Protei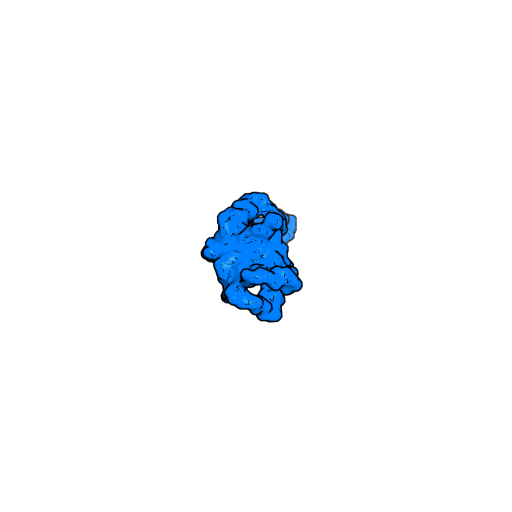n AF-A0A932YL43-F1 (afdb_monomer_lite)

Secondary structure (DSSP, 8-state):
-HHHHHHHHHHHHHHHHHHHHHHHHHHHHHHHHHHHHHHS-----TT------TTSB-HHHHHHHHTT-S-EEEEEEESSPPPHHHHHHHHHTTEEE-GGG-BTTEEEEEE-TTTHHHHHTSTTEEEEEE--

Radius of gyration: 28.6 Å; chains: 1; bounding box: 32×23×99 Å

Foldseek 3Di:
DVVVVVVVVVVVVVVVVVVVVVVVVVVVVVVVVVVCVVVVPPPPPVVPPVVQVCVQEDPQLVVVLVVQDQKFKKKWFFPDQDDPVRQVQLVVLAKAWDSVQDDPRITIIMHGSVSVSSSSPDPGTRHMDGDD

Structure (mmCIF, N/CA/C/O backbone):
data_AF-A0A932YL43-F1
#
_entry.id   AF-A0A932YL43-F1
#
loop_
_atom_site.group_PDB
_atom_site.id
_atom_site.type_symbol
_atom_site.label_atom_id
_atom_site.label_alt_id
_atom_site.label_comp_id
_atom_site.label_asym_id
_atom_site.label_entity_id
_atom_site.label_seq_id
_atom_site.pdbx_PDB_ins_code
_atom_site.Cartn_x
_atom_site.Cartn_y
_atom_site.Cartn_z
_atom_site.occupancy
_atom_site.B_iso_or_equiv
_atom_site.auth_seq_id
_atom_site.auth_comp_id
_atom_site.auth_asym_id
_atom_site.auth_atom_id
_atom_site.pdbx_PDB_model_num
ATOM 1 N N . MET A 1 1 ? -9.080 -1.529 80.407 1.00 56.34 1 MET A N 1
ATOM 2 C CA . MET A 1 1 ? -8.332 -1.017 79.232 1.00 56.34 1 MET A CA 1
ATOM 3 C C . MET A 1 1 ? -8.424 -1.926 78.001 1.00 56.34 1 MET A C 1
ATOM 5 O O . MET A 1 1 ? -8.150 -1.450 76.910 1.00 56.34 1 MET A O 1
ATOM 9 N N . GLU A 1 2 ? -8.868 -3.182 78.121 1.00 55.50 2 GLU A N 1
ATOM 10 C CA . GLU A 1 2 ? -8.913 -4.137 76.995 1.00 55.50 2 GLU A CA 1
ATOM 11 C C . GLU A 1 2 ? -10.062 -3.890 75.996 1.00 55.50 2 GLU A C 1
ATOM 13 O O . GLU A 1 2 ? -9.877 -4.029 74.789 1.00 55.50 2 GLU A O 1
ATOM 18 N N . VAL A 1 3 ? -11.223 -3.414 76.463 1.00 56.84 3 VAL A N 1
ATOM 19 C CA . VAL A 1 3 ? -12.414 -3.181 75.615 1.00 56.84 3 VAL A CA 1
ATOM 20 C C . VAL A 1 3 ? -12.193 -2.078 74.565 1.00 56.84 3 VAL A C 1
ATOM 22 O O . VAL A 1 3 ? -12.623 -2.213 73.421 1.00 56.84 3 VAL A O 1
ATOM 25 N N . LEU A 1 4 ? -11.469 -1.004 74.911 1.00 59.31 4 LEU A N 1
ATOM 26 C CA . LEU A 1 4 ? -11.134 0.062 73.954 1.00 59.31 4 LEU A CA 1
ATOM 27 C C . LEU A 1 4 ? -10.187 -0.424 72.849 1.00 59.31 4 LEU A C 1
ATOM 29 O O . LEU A 1 4 ? -10.293 0.036 71.712 1.00 59.31 4 LEU A O 1
ATOM 33 N N . ASN A 1 5 ? -9.285 -1.354 73.168 1.00 61.59 5 ASN A N 1
ATOM 34 C CA . ASN A 1 5 ? -8.339 -1.897 72.198 1.00 61.59 5 ASN A CA 1
ATOM 35 C C . ASN A 1 5 ? -9.042 -2.826 71.200 1.00 61.59 5 ASN A C 1
ATOM 37 O O . ASN A 1 5 ? -8.784 -2.738 70.000 1.00 61.59 5 ASN A O 1
ATOM 41 N N . LEU A 1 6 ? -10.012 -3.616 71.677 1.00 58.97 6 LEU A N 1
ATOM 42 C CA . LEU A 1 6 ? -10.848 -4.468 70.834 1.00 58.97 6 LEU A CA 1
ATOM 43 C C . LEU A 1 6 ? -11.654 -3.632 69.822 1.00 58.97 6 LEU A C 1
ATOM 45 O O . LEU A 1 6 ? -11.624 -3.908 68.625 1.00 58.97 6 LEU A O 1
ATOM 49 N N . ILE A 1 7 ? -12.304 -2.554 70.276 1.00 63.78 7 ILE A N 1
ATOM 50 C CA . ILE A 1 7 ? -13.087 -1.650 69.411 1.00 63.78 7 ILE A CA 1
ATOM 51 C C . ILE A 1 7 ? -12.187 -0.956 68.378 1.00 63.78 7 ILE A C 1
ATOM 53 O O . ILE A 1 7 ? -12.572 -0.803 67.217 1.00 63.78 7 ILE A O 1
ATOM 57 N N . ARG A 1 8 ? -10.974 -0.548 68.773 1.00 64.38 8 ARG A N 1
ATOM 58 C CA . ARG A 1 8 ? -10.015 0.104 67.871 1.00 64.38 8 ARG A CA 1
ATOM 59 C C . ARG A 1 8 ? -9.501 -0.852 66.794 1.00 64.38 8 ARG A C 1
ATOM 61 O O . ARG A 1 8 ? -9.474 -0.470 65.627 1.00 64.38 8 ARG A O 1
ATOM 68 N N . GLN A 1 9 ? -9.166 -2.090 67.159 1.00 70.75 9 GLN A N 1
ATOM 69 C CA . GLN A 1 9 ? -8.742 -3.120 66.205 1.00 70.75 9 GLN A CA 1
ATOM 70 C C . GLN A 1 9 ? -9.852 -3.481 65.211 1.00 70.75 9 GLN A C 1
ATOM 72 O O . GLN A 1 9 ? -9.582 -3.560 64.016 1.00 70.75 9 GLN A O 1
ATOM 77 N N . HIS A 1 10 ? -11.104 -3.603 65.664 1.00 72.69 10 HIS A N 1
ATOM 78 C CA . HIS A 1 10 ? -12.237 -3.895 64.776 1.00 72.69 10 HIS A CA 1
ATOM 79 C C . HIS A 1 10 ? -12.499 -2.772 63.764 1.00 72.69 10 HIS A C 1
ATOM 81 O O . HIS A 1 10 ? -12.797 -3.044 62.604 1.00 72.69 10 HIS A O 1
ATOM 87 N N . ARG A 1 11 ? -12.339 -1.504 64.167 1.00 73.00 11 ARG A N 1
ATOM 88 C CA . ARG A 1 11 ? -12.482 -0.356 63.253 1.00 73.00 11 ARG A CA 1
ATOM 89 C C . ARG A 1 11 ? -11.397 -0.324 62.178 1.00 73.00 11 ARG A C 1
ATOM 91 O O . ARG A 1 11 ? -11.695 0.009 61.036 1.00 73.00 11 ARG A O 1
ATOM 98 N N . ILE A 1 12 ? -10.163 -0.687 62.530 1.00 79.25 12 ILE A N 1
ATOM 99 C CA . ILE A 1 12 ? -9.052 -0.772 61.571 1.00 79.25 12 ILE A CA 1
ATOM 100 C C . ILE A 1 12 ? -9.288 -1.930 60.596 1.00 79.25 12 ILE A C 1
ATOM 102 O O . ILE A 1 12 ? -9.162 -1.739 59.392 1.00 79.25 12 ILE A O 1
ATOM 106 N N . LEU A 1 13 ? -9.707 -3.096 61.095 1.00 79.88 13 LEU A N 1
ATOM 107 C CA . LEU A 1 13 ? -10.059 -4.250 60.261 1.00 79.88 13 LEU A CA 1
ATOM 108 C C . LEU A 1 13 ? -11.180 -3.927 59.265 1.00 79.88 13 LEU A C 1
ATOM 110 O O . LEU A 1 13 ? -11.062 -4.259 58.089 1.00 79.88 13 LEU A O 1
ATOM 114 N N . LEU A 1 14 ? -12.224 -3.220 59.709 1.00 81.81 14 LEU A N 1
ATOM 115 C CA . LEU A 1 14 ? -13.303 -2.756 58.834 1.00 81.81 14 LEU A CA 1
ATOM 116 C C . LEU A 1 14 ? -12.804 -1.780 57.762 1.00 81.81 14 LEU A C 1
ATOM 118 O O . LEU A 1 14 ? -13.178 -1.924 56.603 1.00 81.81 14 LEU A O 1
ATOM 122 N N . ALA A 1 15 ? -11.942 -0.825 58.120 1.00 80.62 15 ALA A N 1
ATOM 123 C CA . ALA A 1 15 ? -11.385 0.133 57.164 1.00 80.62 15 ALA A CA 1
ATOM 124 C C . ALA A 1 15 ? -10.477 -0.537 56.117 1.00 80.62 15 ALA A C 1
ATOM 126 O O . ALA A 1 15 ? -10.512 -0.183 54.942 1.00 80.62 15 ALA A O 1
ATOM 127 N N . VAL A 1 16 ? -9.683 -1.532 56.520 1.00 84.12 16 VAL A N 1
ATOM 128 C CA . VAL A 1 16 ? -8.849 -2.303 55.586 1.00 84.12 16 VAL A CA 1
ATOM 129 C C . VAL A 1 16 ? -9.723 -3.142 54.651 1.00 84.12 16 VAL A C 1
ATOM 131 O O . VAL A 1 16 ? -9.478 -3.171 53.447 1.00 84.12 16 VAL A O 1
ATOM 134 N N . ALA A 1 17 ? -10.775 -3.777 55.174 1.00 84.25 1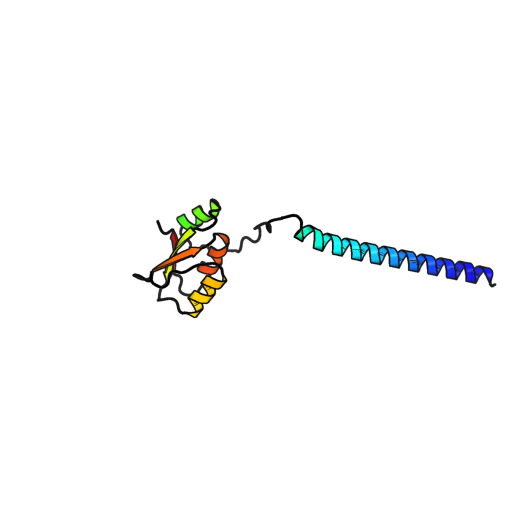7 ALA A N 1
ATOM 135 C CA . ALA A 1 17 ? -11.697 -4.570 54.368 1.00 84.25 17 ALA A CA 1
ATOM 136 C C . ALA A 1 17 ? -12.428 -3.723 53.312 1.00 84.25 17 ALA A C 1
ATOM 138 O O . ALA A 1 17 ? -12.538 -4.147 52.163 1.00 84.25 17 ALA A O 1
ATOM 139 N N . THR A 1 18 ? -12.878 -2.511 53.655 1.00 82.94 18 THR A N 1
ATOM 140 C CA . THR A 1 18 ? -13.540 -1.623 52.685 1.00 82.94 18 THR A CA 1
ATOM 141 C C . THR A 1 18 ? -12.586 -1.130 51.602 1.00 82.94 18 THR A C 1
ATOM 143 O O . THR A 1 18 ? -12.975 -1.096 50.436 1.00 82.94 18 THR A O 1
ATOM 146 N N . ILE A 1 19 ? -11.332 -0.811 51.944 1.00 86.69 19 ILE A N 1
ATOM 147 C CA . ILE A 1 19 ? -10.304 -0.436 50.960 1.00 86.69 19 ILE A CA 1
ATOM 148 C C . ILE A 1 19 ? -10.026 -1.594 49.997 1.00 86.69 19 ILE A C 1
ATOM 150 O O . ILE A 1 19 ? -9.952 -1.370 48.792 1.00 86.69 19 ILE A O 1
ATOM 154 N N . LEU A 1 20 ? -9.918 -2.829 50.498 1.00 85.31 20 LEU A N 1
ATOM 155 C CA . LEU A 1 20 ? -9.703 -4.003 49.648 1.00 85.31 20 LEU A CA 1
ATOM 156 C C . LEU A 1 20 ? -10.885 -4.256 48.707 1.00 85.31 20 LEU A C 1
ATOM 158 O O . LEU A 1 20 ? -10.670 -4.501 47.524 1.00 85.31 20 LEU A O 1
ATOM 162 N N . ILE A 1 21 ? -12.124 -4.145 49.195 1.00 85.88 21 ILE A N 1
ATOM 163 C CA . ILE A 1 21 ? -13.323 -4.294 48.354 1.00 85.88 21 ILE A CA 1
ATOM 164 C C . ILE A 1 21 ? -13.357 -3.216 47.264 1.00 85.88 21 ILE A C 1
ATOM 166 O O . ILE A 1 21 ? -13.610 -3.533 46.104 1.00 85.88 21 ILE A O 1
ATOM 170 N N . LEU A 1 22 ? -13.056 -1.960 47.610 1.00 84.50 22 LEU A N 1
ATOM 171 C CA . LEU A 1 22 ? -12.978 -0.870 46.635 1.00 84.50 22 LEU A CA 1
ATOM 172 C C . LEU A 1 22 ? -11.863 -1.109 45.612 1.00 84.50 22 LEU A C 1
ATOM 174 O O . LEU A 1 22 ? -12.098 -0.932 44.423 1.00 84.50 22 LEU A O 1
ATOM 178 N N . ALA A 1 23 ? -10.682 -1.559 46.040 1.00 82.62 23 ALA A N 1
ATOM 179 C CA . ALA A 1 23 ? -9.572 -1.862 45.138 1.00 82.62 23 ALA A CA 1
ATOM 180 C C .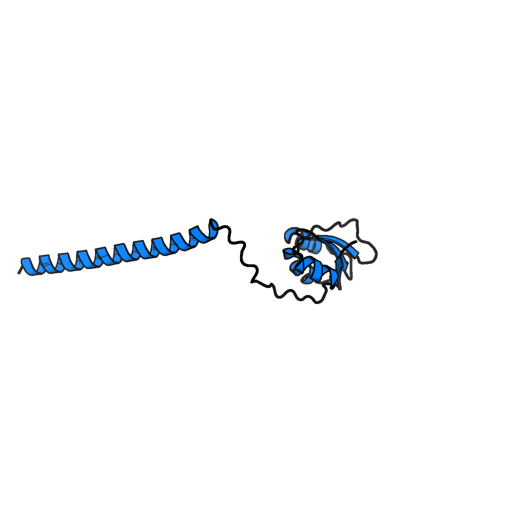 ALA A 1 23 ? -9.927 -2.981 44.145 1.00 82.62 23 ALA A C 1
ATOM 182 O O . ALA A 1 23 ? -9.673 -2.845 42.951 1.00 82.62 23 ALA A O 1
ATOM 183 N N . VAL A 1 24 ? -10.574 -4.053 44.615 1.00 83.44 24 VAL A N 1
ATOM 184 C CA . VAL A 1 24 ? -11.055 -5.140 43.749 1.00 83.44 24 VAL A CA 1
ATOM 185 C C . VAL A 1 24 ? -12.141 -4.641 42.793 1.00 83.44 24 VAL A C 1
ATOM 187 O O . VAL A 1 24 ? -12.115 -4.995 41.621 1.00 83.44 24 VAL A O 1
ATOM 190 N N . PHE A 1 25 ? -13.057 -3.782 43.250 1.00 81.62 25 PHE A N 1
ATOM 191 C CA . PHE A 1 25 ? -14.090 -3.189 42.396 1.00 81.62 25 PHE A CA 1
ATOM 192 C C . PHE A 1 25 ? -13.499 -2.283 41.304 1.00 81.62 25 PHE A C 1
ATOM 194 O O . PHE A 1 25 ? -13.928 -2.352 40.156 1.00 81.62 25 PHE A O 1
ATOM 201 N N . TYR A 1 26 ? -12.481 -1.481 41.631 1.00 76.56 26 TYR A N 1
ATOM 202 C CA . TYR A 1 26 ? -11.757 -0.661 40.656 1.00 76.56 26 TYR A CA 1
ATOM 203 C C . TYR A 1 26 ? -11.012 -1.513 39.625 1.00 76.56 26 TYR A C 1
ATOM 205 O O . TYR A 1 26 ? -11.131 -1.250 38.431 1.00 76.56 26 TYR A O 1
ATOM 213 N N . LEU A 1 27 ? -10.301 -2.556 40.068 1.00 74.19 27 LEU A N 1
ATOM 214 C CA . LEU A 1 27 ? -9.620 -3.493 39.168 1.00 74.19 27 LEU A CA 1
ATOM 215 C C . LEU A 1 27 ? -10.612 -4.245 38.274 1.00 74.19 27 LEU A C 1
ATOM 217 O O . LEU A 1 27 ? -10.339 -4.458 37.097 1.00 74.19 27 LEU A O 1
ATOM 221 N N . TRP A 1 28 ? -11.780 -4.617 38.804 1.00 70.38 28 TRP A N 1
ATOM 222 C CA . TRP A 1 28 ? -12.830 -5.246 38.007 1.00 70.38 28 TRP A CA 1
ATOM 223 C C . TRP A 1 28 ? -13.369 -4.286 36.950 1.00 70.38 28 TRP A C 1
ATOM 225 O O . TRP A 1 28 ? -13.473 -4.676 35.792 1.00 70.38 28 TRP A O 1
ATOM 235 N N . ASN A 1 29 ? -13.667 -3.037 37.326 1.00 63.66 29 ASN A N 1
ATOM 236 C CA . ASN A 1 29 ? -14.209 -2.039 36.406 1.00 63.66 29 ASN A CA 1
ATOM 237 C C . ASN A 1 29 ? -13.255 -1.772 35.226 1.00 63.66 29 ASN A C 1
ATOM 239 O O . ASN A 1 29 ? -13.704 -1.698 34.083 1.00 63.66 29 ASN A O 1
ATOM 243 N N . ASP A 1 30 ? -11.948 -1.718 35.500 1.00 59.38 30 ASP A N 1
ATOM 244 C CA . ASP A 1 30 ? -10.893 -1.531 34.496 1.00 59.38 30 ASP A CA 1
ATOM 245 C C . ASP A 1 30 ? -10.719 -2.758 33.572 1.00 59.38 30 ASP A C 1
ATOM 247 O O . ASP A 1 30 ? -10.476 -2.632 32.378 1.00 59.38 30 ASP A O 1
ATOM 251 N N . ILE A 1 31 ? -10.935 -3.979 34.073 1.00 57.53 31 ILE A N 1
ATOM 252 C CA . ILE A 1 31 ? -10.917 -5.194 33.234 1.00 57.53 31 ILE A CA 1
ATOM 253 C C . ILE A 1 31 ? -12.199 -5.312 32.387 1.00 57.53 31 ILE A C 1
ATOM 255 O O . ILE A 1 31 ? -12.166 -5.785 31.244 1.00 57.53 31 ILE A O 1
ATOM 259 N N . SER A 1 32 ? -13.347 -4.871 32.909 1.00 53.53 32 SER A N 1
ATOM 260 C CA . SER A 1 32 ? -14.606 -4.872 32.155 1.00 53.53 32 SER A CA 1
ATOM 261 C C . SER A 1 32 ? -14.665 -3.807 31.056 1.00 53.53 32 SER A C 1
ATOM 263 O O . SER A 1 32 ? -15.370 -4.024 30.075 1.00 53.53 32 SER A O 1
ATOM 265 N N . SER A 1 33 ? -13.910 -2.707 31.149 1.00 49.62 33 SER A N 1
ATOM 266 C CA . SER A 1 33 ? -13.780 -1.748 30.040 1.00 49.62 33 SER A CA 1
ATOM 267 C C . SER A 1 33 ? -12.870 -2.280 28.925 1.00 49.62 33 SER A C 1
ATOM 269 O O . SER A 1 33 ? -13.196 -2.117 27.754 1.00 49.62 33 SER A O 1
ATOM 271 N N . VAL A 1 34 ? -11.799 -3.010 29.262 1.00 49.66 34 VAL A N 1
ATOM 272 C CA . VAL A 1 34 ? -10.877 -3.607 28.271 1.00 49.66 34 VAL A CA 1
ATOM 273 C C . VAL A 1 34 ? -11.510 -4.782 27.504 1.00 49.66 34 VAL A C 1
ATOM 275 O O . VAL A 1 34 ? -11.153 -5.040 26.356 1.00 49.66 34 VAL A O 1
ATOM 278 N N . SER A 1 35 ? -12.476 -5.491 28.098 1.00 46.41 35 SER A N 1
ATOM 279 C CA . SER A 1 35 ? -13.130 -6.654 27.467 1.00 46.41 35 SER A CA 1
ATOM 280 C C . SER A 1 35 ? -14.402 -6.327 26.671 1.00 46.41 35 SER A C 1
ATOM 282 O O . SER A 1 35 ? -14.757 -7.084 25.765 1.00 46.41 35 SER A O 1
ATOM 284 N N . LEU A 1 36 ? -15.067 -5.196 26.938 1.00 45.62 36 LEU A N 1
ATOM 285 C CA . LEU A 1 36 ? -16.252 -4.770 26.180 1.00 45.62 36 LEU A CA 1
ATOM 286 C C . LEU A 1 36 ? -15.902 -4.161 24.816 1.00 45.62 36 LEU A C 1
ATOM 288 O O . LEU A 1 36 ? -16.620 -4.423 23.852 1.00 45.62 36 LEU A O 1
ATOM 292 N N . ASP A 1 37 ? -14.770 -3.462 24.686 1.00 48.56 37 ASP A N 1
ATOM 293 C CA . ASP A 1 37 ? -14.315 -2.935 23.389 1.00 48.56 37 ASP A CA 1
ATOM 294 C C . ASP A 1 37 ? -13.964 -4.051 22.382 1.00 48.56 37 ASP A C 1
ATOM 296 O O . ASP A 1 37 ? -14.096 -3.861 21.173 1.00 48.56 37 ASP A O 1
ATOM 300 N N . PHE A 1 38 ? -13.599 -5.250 22.856 1.00 49.88 38 PHE A N 1
ATOM 301 C CA . PHE A 1 38 ? -13.273 -6.393 21.992 1.00 49.88 38 PHE A CA 1
ATOM 302 C C . PHE A 1 38 ? -14.516 -7.150 21.483 1.00 49.88 38 PHE A C 1
ATOM 304 O O . PHE A 1 38 ? -14.477 -7.764 20.418 1.00 49.88 38 PHE A O 1
ATOM 311 N N . LEU A 1 39 ? -15.633 -7.104 22.221 1.00 49.88 39 LEU A N 1
ATOM 312 C CA . LEU A 1 39 ? -16.872 -7.826 21.888 1.00 49.88 39 LEU A CA 1
ATOM 313 C C . LEU A 1 39 ? -17.928 -6.950 21.203 1.00 49.88 39 LEU A C 1
ATOM 315 O O . LEU A 1 39 ? -18.843 -7.481 20.575 1.00 49.88 39 LEU A O 1
ATOM 319 N N . GLN A 1 40 ? -17.814 -5.622 21.283 1.00 45.62 40 GLN A N 1
ATOM 320 C CA . GLN A 1 40 ? -18.851 -4.713 20.793 1.00 45.62 40 GLN A CA 1
ATOM 321 C C . GLN A 1 40 ? -18.697 -4.291 19.326 1.00 45.62 40 GLN A C 1
ATOM 323 O O . GLN A 1 40 ? -19.347 -3.334 18.910 1.00 45.62 40 GLN A O 1
ATOM 328 N N . GLY A 1 41 ? -17.878 -4.989 18.523 1.00 42.25 41 GLY A N 1
ATOM 329 C CA . GLY A 1 41 ? -17.865 -4.837 17.060 1.00 42.25 41 GLY A CA 1
ATOM 330 C C . GLY A 1 41 ? -17.738 -3.386 16.586 1.00 42.25 41 GLY A C 1
ATOM 331 O O . GLY A 1 41 ? -18.203 -3.039 15.497 1.00 42.25 41 GLY A O 1
ATOM 332 N N . ARG A 1 42 ? -17.144 -2.520 17.415 1.00 39.75 42 ARG A N 1
ATOM 333 C CA . ARG A 1 42 ? -16.869 -1.139 17.067 1.00 39.75 42 ARG A CA 1
ATOM 334 C C . ARG A 1 42 ? -15.693 -1.234 16.117 1.00 39.75 42 ARG A C 1
ATOM 336 O O . ARG A 1 42 ? -14.544 -1.297 16.543 1.00 39.75 42 ARG A O 1
ATOM 343 N N . LYS A 1 43 ? -16.005 -1.326 14.816 1.00 42.50 43 LYS A N 1
ATOM 344 C CA . LYS A 1 43 ? -15.071 -0.961 13.747 1.00 42.50 43 LYS A CA 1
ATOM 345 C C . LYS A 1 43 ? -14.325 0.252 14.293 1.00 42.50 43 LYS A C 1
ATOM 347 O O . LYS A 1 43 ? -15.037 1.196 14.655 1.00 42.50 43 LYS A O 1
ATOM 352 N N . PRO A 1 44 ? -12.989 0.201 14.468 1.00 43.75 44 PRO A N 1
ATOM 353 C CA . PRO A 1 44 ? -12.254 1.343 14.979 1.00 43.75 44 PRO A CA 1
ATOM 354 C C . PRO A 1 44 ? -12.743 2.518 14.161 1.00 43.75 44 PRO A C 1
ATOM 356 O O . PRO A 1 44 ? -12.699 2.479 12.929 1.00 43.75 44 PRO A O 1
ATOM 359 N N . GLU A 1 45 ? -13.386 3.458 14.845 1.00 41.16 45 GLU A N 1
ATOM 360 C CA . GLU A 1 45 ? -13.890 4.652 14.215 1.00 41.16 45 GLU A CA 1
ATOM 361 C C . GLU A 1 45 ? -12.680 5.220 13.487 1.00 41.16 45 GLU A C 1
ATOM 363 O O . GLU A 1 45 ? -11.663 5.532 14.110 1.00 41.16 45 GLU A O 1
ATOM 368 N N . VAL A 1 46 ? -12.746 5.204 12.154 1.00 47.00 46 VAL A N 1
ATOM 369 C CA . VAL A 1 46 ? -11.686 5.628 11.236 1.00 47.00 46 VAL A CA 1
ATOM 370 C C . VAL A 1 46 ? -11.607 7.159 11.310 1.00 47.00 46 VAL A C 1
ATOM 372 O O . VAL A 1 46 ? -11.776 7.877 10.335 1.00 47.00 46 VAL A O 1
ATOM 375 N N . GLN A 1 47 ? -11.441 7.679 12.522 1.00 38.12 47 GLN A N 1
ATOM 376 C CA . GLN A 1 47 ? -11.097 9.047 12.858 1.00 38.12 47 GLN A CA 1
ATOM 377 C C . GLN A 1 47 ? -9.598 9.181 13.131 1.00 38.12 47 GLN A C 1
ATOM 379 O O . GLN A 1 47 ? -9.102 10.295 13.280 1.00 38.12 47 GLN A O 1
ATOM 384 N N . THR A 1 48 ? -8.819 8.102 13.020 1.00 41.06 48 THR A N 1
ATOM 385 C CA . THR A 1 48 ? -7.507 8.243 12.392 1.00 41.06 48 THR A CA 1
ATOM 386 C C . THR A 1 48 ? -7.740 8.398 10.897 1.00 41.06 48 THR A C 1
ATOM 388 O O . THR A 1 48 ? -7.503 7.508 10.083 1.00 41.06 48 THR A O 1
ATOM 391 N N . VAL A 1 49 ? -8.181 9.598 10.516 1.00 46.12 49 VAL A N 1
ATOM 392 C CA . VAL A 1 49 ? -7.756 10.169 9.248 1.00 46.12 49 VAL A CA 1
ATOM 393 C C . VAL A 1 49 ? -6.234 10.162 9.346 1.00 46.12 49 VAL A C 1
ATOM 395 O O . VAL A 1 49 ? -5.634 11.111 9.854 1.00 46.12 49 VAL A O 1
ATOM 398 N N . LEU A 1 50 ? -5.596 9.051 8.938 1.00 47.75 50 LEU A N 1
ATOM 399 C CA . LEU A 1 50 ? -4.212 9.082 8.502 1.00 47.75 50 LEU A CA 1
ATOM 400 C C . LEU A 1 50 ? -4.174 10.326 7.634 1.00 47.75 50 LEU A C 1
ATOM 402 O O . LEU A 1 50 ? -4.965 10.425 6.685 1.00 47.75 50 LEU A O 1
ATOM 406 N N . LYS A 1 51 ? -3.363 11.311 8.033 1.00 54.31 51 LYS A N 1
ATOM 407 C CA . LYS A 1 51 ? -3.067 12.496 7.232 1.00 54.31 51 LYS A CA 1
ATOM 408 C C . LYS A 1 51 ? -2.328 11.994 5.998 1.00 54.31 51 LYS A C 1
ATOM 410 O O . LYS A 1 51 ? -1.116 12.102 5.888 1.00 54.31 51 LYS A O 1
ATOM 415 N N . CYS A 1 52 ? -3.088 11.339 5.136 1.00 62.50 52 CYS A N 1
ATOM 416 C CA . CYS A 1 52 ? -2.707 10.825 3.854 1.00 62.50 52 CYS A CA 1
ATOM 417 C C . CYS A 1 52 ? -2.301 12.075 3.110 1.00 62.50 52 CYS A C 1
ATOM 419 O O . CYS A 1 52 ? -3.134 12.966 2.908 1.00 62.50 52 CYS A O 1
ATOM 421 N N . LYS A 1 53 ? -1.018 12.198 2.802 1.00 65.00 53 LYS A N 1
ATOM 422 C CA . LYS A 1 53 ? -0.593 13.230 1.882 1.00 65.00 53 LYS A CA 1
ATOM 423 C C . LYS A 1 53 ? -1.266 12.825 0.574 1.00 65.00 53 LYS A C 1
ATOM 425 O O . LYS A 1 53 ? -0.938 11.821 -0.018 1.00 65.00 53 LYS A O 1
ATOM 430 N N . THR A 1 54 ? -2.337 13.493 0.168 1.00 66.62 54 THR A N 1
ATOM 431 C CA . THR A 1 54 ? -3.046 13.121 -1.070 1.00 66.62 54 THR A CA 1
ATOM 432 C C . THR A 1 54 ? -2.301 13.669 -2.285 1.00 66.62 54 THR A C 1
ATOM 434 O O . THR A 1 54 ? -2.922 14.088 -3.252 1.00 66.62 54 THR A O 1
ATOM 437 N N . THR A 1 55 ? -0.976 13.781 -2.191 1.00 68.50 55 THR A N 1
ATOM 438 C CA . THR A 1 55 ? -0.137 14.505 -3.143 1.00 68.50 55 THR A CA 1
ATOM 439 C C . THR A 1 55 ? 0.037 13.738 -4.439 1.00 68.50 55 THR A C 1
ATOM 441 O O . THR A 1 55 ? 0.120 14.379 -5.480 1.00 68.50 55 THR A O 1
ATOM 444 N N . HIS A 1 56 ? 0.028 12.402 -4.389 1.00 75.12 56 HIS A N 1
ATOM 445 C CA . HIS A 1 56 ? 0.148 11.559 -5.578 1.00 75.12 56 HIS A CA 1
ATOM 446 C C . HIS A 1 56 ? -1.153 10.810 -5.913 1.00 75.12 56 HIS A C 1
ATOM 448 O O . HIS A 1 56 ? -1.176 10.040 -6.867 1.00 75.12 56 HIS A O 1
ATOM 454 N N . LEU A 1 57 ? -2.241 11.020 -5.157 1.00 76.38 57 LEU A N 1
ATOM 455 C CA . LEU A 1 57 ? -3.537 10.381 -5.412 1.00 76.38 57 LEU A CA 1
ATOM 456 C C . LEU A 1 57 ? -4.364 11.201 -6.404 1.00 76.38 57 LEU A C 1
ATOM 458 O O . LEU A 1 57 ? -4.695 12.356 -6.132 1.00 76.38 57 LEU A O 1
ATOM 462 N N . ASP A 1 58 ? -4.765 10.579 -7.509 1.00 79.06 58 ASP A N 1
ATOM 463 C CA . ASP A 1 58 ? -5.670 11.201 -8.471 1.00 79.06 58 ASP A CA 1
ATOM 464 C C . ASP A 1 58 ? -7.115 11.324 -7.931 1.00 79.06 58 ASP A C 1
ATOM 466 O O . ASP A 1 58 ? -7.549 10.603 -7.024 1.00 79.06 58 ASP A O 1
ATOM 470 N N . GLY A 1 59 ? -7.896 12.246 -8.504 1.00 72.12 59 GLY A N 1
ATOM 471 C CA . GLY A 1 59 ? -9.281 12.519 -8.115 1.00 72.12 59 GLY A CA 1
ATOM 472 C C . GLY A 1 59 ? -10.200 11.297 -8.219 1.00 72.12 59 GLY A C 1
ATOM 473 O O . GLY A 1 59 ? -11.115 11.147 -7.403 1.00 72.12 59 GLY A O 1
ATOM 474 N N . SER A 1 60 ? -9.924 10.391 -9.161 1.00 70.44 60 SER A N 1
ATOM 475 C CA . SER A 1 60 ? -10.635 9.116 -9.325 1.00 70.44 60 SER A CA 1
ATOM 476 C C . SER A 1 60 ? -10.451 8.195 -8.109 1.00 70.44 60 SER A C 1
ATOM 478 O O . SER A 1 60 ? -11.424 7.691 -7.545 1.00 70.44 60 SER A O 1
ATOM 480 N N . VAL A 1 61 ? -9.221 8.081 -7.605 1.00 74.25 61 VAL A N 1
ATOM 481 C CA . VAL A 1 61 ? -8.877 7.303 -6.404 1.00 74.25 61 VAL A CA 1
ATOM 482 C C . VAL A 1 61 ? -9.480 7.934 -5.146 1.00 74.25 61 VAL A C 1
ATOM 484 O O . VAL A 1 61 ? -10.012 7.237 -4.279 1.00 74.25 61 VAL A O 1
ATOM 487 N N . LEU A 1 62 ? -9.466 9.268 -5.053 1.00 72.81 62 LEU A N 1
ATOM 488 C CA . LEU A 1 62 ? -10.114 9.996 -3.957 1.00 72.81 62 LEU A CA 1
ATOM 489 C C . LEU A 1 62 ? -11.638 9.812 -3.950 1.00 72.81 62 LEU A C 1
ATOM 491 O O . LEU A 1 62 ? -12.249 9.832 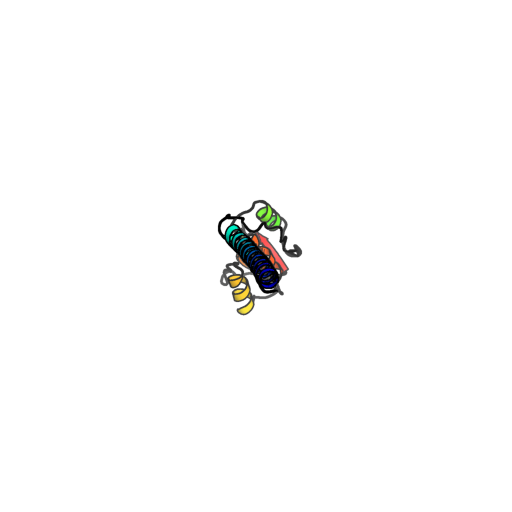-2.879 1.00 72.81 62 LEU A O 1
ATOM 495 N N . THR A 1 63 ? -12.248 9.627 -5.120 1.00 71.50 63 THR A N 1
ATOM 496 C CA . THR A 1 63 ? -13.688 9.370 -5.269 1.00 71.50 63 THR A CA 1
ATOM 497 C C . THR A 1 63 ? -14.026 7.937 -4.877 1.00 71.50 63 THR A C 1
ATOM 499 O O . THR A 1 63 ? -14.875 7.737 -4.012 1.00 71.50 63 THR A O 1
ATOM 502 N N . ALA A 1 64 ? -13.275 6.953 -5.375 1.00 66.81 64 ALA A N 1
ATOM 503 C CA . ALA A 1 64 ? -13.435 5.552 -4.988 1.00 66.81 64 ALA A CA 1
ATOM 504 C C . ALA A 1 64 ? -13.222 5.333 -3.472 1.00 66.81 64 ALA A C 1
ATOM 506 O O . ALA A 1 64 ? -13.927 4.545 -2.838 1.00 66.81 64 ALA A O 1
ATOM 507 N N . ARG A 1 65 ? -12.331 6.121 -2.847 1.00 68.00 65 ARG A N 1
ATOM 508 C CA . ARG A 1 65 ? -12.179 6.183 -1.383 1.00 68.00 65 ARG A CA 1
ATOM 509 C C . ARG A 1 65 ? -13.436 6.673 -0.660 1.00 68.00 65 ARG A C 1
ATOM 511 O O . ARG A 1 65 ? -13.742 6.164 0.416 1.00 68.00 65 ARG A O 1
ATOM 518 N N . LYS A 1 66 ? -14.147 7.664 -1.206 1.00 63.94 66 LYS A N 1
ATOM 519 C CA . LYS A 1 66 ? -15.401 8.177 -0.619 1.00 63.94 66 LYS A CA 1
ATOM 520 C C . LYS A 1 66 ? -16.546 7.174 -0.742 1.00 63.94 66 LYS A C 1
ATOM 522 O O . LYS A 1 66 ? -17.410 7.148 0.127 1.00 63.94 66 LYS A O 1
ATOM 527 N N . GLU A 1 67 ? -16.532 6.352 -1.785 1.00 68.69 67 GLU A N 1
ATOM 528 C CA . GLU A 1 67 ? -17.559 5.342 -2.059 1.00 68.69 67 GLU A CA 1
ATOM 529 C C . GLU A 1 67 ? -17.369 4.029 -1.282 1.00 68.69 67 GLU A C 1
ATOM 531 O O . GLU A 1 67 ? -18.197 3.132 -1.407 1.00 68.69 67 GLU A O 1
ATOM 536 N N . LEU A 1 68 ? -16.326 3.922 -0.443 1.00 62.56 68 LEU A N 1
ATOM 537 C CA . LEU A 1 68 ? -16.042 2.744 0.390 1.00 62.56 68 LEU A CA 1
ATOM 538 C C . LEU A 1 68 ? -15.935 1.435 -0.413 1.00 62.56 68 LEU A C 1
ATOM 540 O O . LEU A 1 68 ? -16.318 0.377 0.083 1.00 62.56 68 LEU A O 1
ATOM 544 N N . GLN A 1 69 ? -15.411 1.479 -1.642 1.00 65.75 69 GLN A N 1
ATOM 545 C CA . GLN A 1 69 ? -15.120 0.243 -2.367 1.00 65.75 69 GLN A CA 1
ATOM 546 C C . GLN A 1 69 ? -14.078 -0.575 -1.588 1.00 65.75 69 GLN A C 1
ATOM 548 O O . GLN A 1 69 ? -13.029 -0.055 -1.206 1.00 65.75 69 GLN A O 1
ATOM 553 N N . ASP A 1 70 ? -14.363 -1.855 -1.335 1.00 72.94 70 ASP A N 1
ATOM 554 C CA . ASP A 1 70 ? -13.498 -2.694 -0.493 1.00 72.94 70 ASP A CA 1
ATOM 555 C C . ASP A 1 70 ? -12.120 -2.923 -1.127 1.00 72.94 70 ASP A C 1
ATOM 557 O O . ASP A 1 70 ? -11.109 -3.010 -0.431 1.00 72.94 70 ASP A O 1
ATOM 561 N N . THR A 1 71 ? -12.050 -3.014 -2.455 1.00 81.38 71 THR A N 1
ATOM 562 C CA . THR A 1 71 ? -10.801 -3.182 -3.204 1.00 81.38 71 THR A CA 1
ATOM 563 C C . THR A 1 71 ? -10.900 -2.444 -4.528 1.00 81.38 71 THR A C 1
ATOM 565 O O . THR A 1 71 ? -11.897 -2.568 -5.234 1.00 81.38 71 THR A O 1
ATOM 568 N N . ILE A 1 72 ? -9.863 -1.681 -4.857 1.00 85.75 72 ILE A N 1
ATOM 569 C CA . ILE A 1 72 ? -9.774 -0.873 -6.070 1.00 85.75 72 ILE A CA 1
ATOM 570 C C . ILE A 1 72 ? -8.548 -1.330 -6.851 1.00 85.75 72 ILE A C 1
ATOM 572 O O . ILE A 1 72 ? -7.483 -1.563 -6.271 1.00 85.75 72 ILE A O 1
ATOM 576 N N . ARG A 1 73 ? -8.701 -1.432 -8.172 1.00 88.19 73 ARG A N 1
ATOM 577 C CA . ARG A 1 73 ? -7.582 -1.628 -9.086 1.00 88.19 73 ARG A CA 1
ATOM 578 C C . ARG A 1 73 ? -6.899 -0.295 -9.357 1.00 88.19 73 ARG A C 1
ATOM 580 O O . ARG A 1 73 ? -7.536 0.685 -9.738 1.00 88.19 73 ARG A O 1
ATOM 587 N N . LEU A 1 74 ? -5.595 -0.274 -9.155 1.00 89.81 74 LEU A N 1
ATOM 588 C CA . LEU A 1 74 ? -4.748 0.897 -9.241 1.00 89.81 74 LEU A CA 1
ATOM 589 C C . LEU A 1 74 ? -3.712 0.737 -10.339 1.00 89.81 74 LEU A C 1
ATOM 591 O O . LEU A 1 74 ? -3.162 -0.346 -10.553 1.00 89.81 74 LEU A O 1
ATOM 595 N N . LEU A 1 75 ? -3.390 1.865 -10.951 1.00 89.81 75 LEU A N 1
ATOM 596 C CA . LEU A 1 75 ? -2.164 2.078 -11.694 1.00 89.81 75 LEU A CA 1
ATOM 597 C C . LEU A 1 75 ? -1.242 2.919 -10.812 1.00 89.81 75 LEU A C 1
ATOM 599 O O . LEU A 1 75 ? -1.532 4.077 -10.507 1.00 89.81 75 LEU A O 1
ATOM 603 N N . ILE A 1 76 ? -0.149 2.312 -10.360 1.00 89.88 76 ILE A N 1
ATOM 604 C CA . ILE A 1 76 ? 0.874 2.970 -9.552 1.00 89.88 76 ILE A CA 1
ATOM 605 C C . ILE A 1 76 ? 2.026 3.348 -10.475 1.00 89.88 76 ILE A C 1
ATOM 607 O O . ILE A 1 76 ? 2.647 2.483 -11.095 1.00 89.88 76 ILE A O 1
ATOM 611 N N . HIS A 1 77 ? 2.301 4.641 -10.557 1.00 90.94 77 HIS A N 1
ATOM 612 C CA . HIS A 1 77 ? 3.385 5.202 -11.342 1.00 90.94 77 HIS A CA 1
ATOM 613 C C . HIS A 1 77 ? 4.643 5.269 -10.485 1.00 90.94 77 HIS A C 1
ATOM 615 O O . HIS A 1 77 ? 4.610 5.814 -9.377 1.00 90.94 77 HIS A O 1
ATOM 621 N N . PHE A 1 78 ? 5.752 4.766 -11.014 1.00 89.69 78 PHE A N 1
ATOM 622 C CA . PHE A 1 78 ? 7.062 4.868 -10.388 1.00 89.69 78 PHE A CA 1
ATOM 623 C C . PHE A 1 78 ? 8.066 5.500 -11.342 1.00 89.69 78 PHE A C 1
ATOM 625 O O . PHE A 1 78 ? 8.093 5.166 -12.517 1.00 89.69 78 PHE A O 1
ATOM 632 N N . ASN A 1 79 ? 8.959 6.340 -10.828 1.00 86.50 79 ASN A N 1
ATOM 633 C CA . ASN A 1 79 ? 10.085 6.867 -11.609 1.00 86.50 79 ASN A CA 1
ATOM 634 C C . ASN A 1 79 ? 11.046 5.770 -12.114 1.00 86.50 79 ASN A C 1
ATOM 636 O O . ASN A 1 79 ? 11.730 5.951 -13.117 1.00 86.50 79 ASN A O 1
ATOM 640 N N . GLU A 1 80 ? 11.126 4.648 -11.404 1.00 87.94 80 GLU A N 1
ATOM 641 C CA . GLU A 1 80 ? 11.955 3.499 -11.740 1.00 87.94 80 GLU A CA 1
ATOM 642 C C . GLU A 1 80 ? 11.262 2.196 -11.343 1.00 87.94 80 GLU A C 1
ATOM 644 O O . GLU A 1 80 ? 10.309 2.186 -10.565 1.00 87.94 80 GLU A O 1
ATOM 649 N N . LYS A 1 81 ? 11.733 1.065 -11.875 1.00 88.81 81 LYS A N 1
ATOM 650 C CA . LYS A 1 81 ? 11.152 -0.233 -11.522 1.00 88.81 81 LYS A CA 1
ATOM 651 C C . LYS A 1 81 ? 11.317 -0.465 -10.010 1.00 88.81 81 LYS A C 1
ATOM 653 O O . LYS A 1 81 ? 12.457 -0.456 -9.545 1.00 88.81 81 LYS A O 1
ATOM 658 N N . PRO A 1 82 ? 10.236 -0.723 -9.248 1.00 87.50 82 PRO A N 1
ATOM 659 C CA . PRO A 1 82 ? 10.342 -0.878 -7.804 1.00 87.50 82 PRO A CA 1
ATOM 660 C C . PRO A 1 82 ? 11.205 -2.083 -7.442 1.00 87.50 82 PRO A C 1
ATOM 662 O O . PRO A 1 82 ? 11.102 -3.153 -8.055 1.00 87.50 82 PRO A O 1
ATOM 665 N N . SER A 1 83 ? 12.040 -1.895 -6.423 1.00 90.31 83 SER A N 1
ATOM 666 C CA . SER A 1 83 ? 12.881 -2.944 -5.859 1.00 90.31 83 SER A CA 1
ATOM 667 C C . SER A 1 83 ? 12.050 -4.051 -5.210 1.00 90.31 83 SER A C 1
ATOM 669 O O . SER A 1 83 ? 10.866 -3.887 -4.902 1.00 90.31 83 SER A O 1
ATOM 671 N N . ASP A 1 84 ? 12.687 -5.190 -4.958 1.00 89.06 84 ASP A N 1
ATOM 672 C CA . ASP A 1 84 ? 12.057 -6.315 -4.270 1.00 89.06 84 ASP A CA 1
ATOM 673 C C . ASP A 1 84 ? 11.534 -5.906 -2.884 1.00 89.06 84 ASP A C 1
ATOM 675 O O . ASP A 1 84 ? 10.394 -6.229 -2.553 1.00 89.06 84 ASP A O 1
ATOM 679 N N . ASP A 1 85 ? 12.299 -5.096 -2.149 1.00 88.19 85 ASP A N 1
ATOM 680 C CA . ASP A 1 85 ? 11.920 -4.562 -0.836 1.00 88.19 85 ASP A CA 1
ATOM 681 C C . ASP A 1 85 ? 10.675 -3.669 -0.905 1.00 88.19 85 ASP A C 1
ATOM 683 O O . ASP A 1 85 ? 9.771 -3.793 -0.078 1.00 88.19 85 ASP A O 1
ATOM 687 N N . ALA A 1 86 ? 10.579 -2.804 -1.921 1.00 87.19 86 ALA A N 1
ATOM 688 C CA . ALA A 1 86 ? 9.404 -1.957 -2.126 1.00 87.19 86 ALA A CA 1
ATOM 689 C C . ALA A 1 86 ? 8.147 -2.793 -2.405 1.00 87.19 86 ALA A C 1
ATOM 691 O O . ALA A 1 86 ? 7.064 -2.495 -1.899 1.00 87.19 86 ALA A O 1
ATOM 692 N N . ARG A 1 87 ? 8.288 -3.876 -3.180 1.00 87.44 87 ARG A N 1
ATOM 693 C CA . ARG A 1 87 ? 7.176 -4.793 -3.465 1.00 87.44 87 ARG A CA 1
ATOM 694 C C . ARG A 1 87 ? 6.739 -5.562 -2.221 1.00 87.44 87 ARG A C 1
ATOM 696 O O . ARG A 1 87 ? 5.538 -5.718 -2.016 1.00 87.44 87 ARG A O 1
ATOM 703 N N . ILE A 1 88 ? 7.689 -6.018 -1.403 1.00 88.56 88 ILE A N 1
ATOM 704 C CA . ILE A 1 88 ? 7.403 -6.696 -0.131 1.00 88.56 88 ILE A CA 1
ATOM 705 C C . ILE A 1 88 ? 6.664 -5.743 0.809 1.00 88.56 88 ILE A C 1
ATOM 707 O O . ILE A 1 88 ? 5.595 -6.096 1.298 1.00 88.56 88 ILE A O 1
ATOM 711 N N . PHE A 1 89 ? 7.159 -4.514 0.976 1.00 88.50 89 PHE A N 1
ATOM 712 C CA . PHE A 1 89 ? 6.516 -3.502 1.814 1.00 88.50 89 PHE A CA 1
ATOM 713 C C . PHE A 1 89 ? 5.060 -3.256 1.402 1.00 88.50 89 PHE A C 1
ATOM 715 O O . PHE A 1 89 ? 4.158 -3.254 2.237 1.00 88.50 89 PHE A O 1
ATOM 722 N N . LEU A 1 90 ? 4.801 -3.072 0.108 1.00 88.81 90 LEU A N 1
ATOM 723 C CA . LEU A 1 90 ? 3.446 -2.851 -0.395 1.00 88.81 90 LEU A CA 1
ATOM 724 C C . LEU A 1 90 ? 2.548 -4.079 -0.150 1.00 88.81 90 LEU A C 1
ATOM 726 O O . LEU A 1 90 ? 1.422 -3.919 0.322 1.00 88.81 90 LEU A O 1
ATOM 730 N N . ALA A 1 91 ? 3.060 -5.294 -0.368 1.00 88.69 91 ALA A N 1
ATOM 731 C CA . ALA A 1 91 ? 2.326 -6.530 -0.098 1.00 88.69 91 ALA A CA 1
ATOM 732 C C . ALA A 1 91 ? 1.977 -6.704 1.392 1.00 88.69 91 ALA A C 1
ATOM 734 O O . ALA A 1 91 ? 0.840 -7.047 1.717 1.00 88.69 91 ALA A O 1
ATOM 735 N N . GLU A 1 92 ? 2.916 -6.418 2.298 1.00 89.00 92 GLU A N 1
ATOM 736 C CA . GLU A 1 92 ? 2.702 -6.461 3.753 1.00 89.00 92 GLU A CA 1
ATOM 737 C C . GLU A 1 92 ? 1.649 -5.448 4.223 1.00 89.00 92 GLU A C 1
ATOM 739 O O . GLU A 1 92 ? 0.926 -5.702 5.185 1.00 89.00 92 GLU A O 1
ATOM 744 N N . ASN A 1 93 ? 1.507 -4.331 3.506 1.00 86.62 93 ASN A N 1
ATOM 745 C CA . ASN A 1 93 ? 0.502 -3.302 3.776 1.00 86.62 93 ASN A CA 1
ATOM 746 C C . ASN A 1 93 ? -0.827 -3.530 3.029 1.00 86.62 93 ASN A C 1
ATOM 748 O O . ASN A 1 93 ? -1.680 -2.641 2.997 1.00 86.62 93 ASN A O 1
ATOM 752 N N . GLY A 1 94 ? -1.035 -4.717 2.449 1.00 85.19 94 GLY A N 1
ATOM 753 C CA . GLY A 1 94 ? -2.301 -5.101 1.818 1.00 85.19 94 GLY A CA 1
ATOM 754 C C . GLY A 1 94 ? -2.488 -4.594 0.386 1.00 85.19 94 GLY A C 1
ATOM 755 O O . GLY A 1 94 ? -3.615 -4.588 -0.107 1.00 85.19 94 GLY A O 1
ATOM 756 N N . ILE A 1 95 ? -1.405 -4.190 -0.286 1.00 89.75 95 ILE A N 1
ATOM 757 C CA . ILE A 1 95 ? -1.399 -3.779 -1.693 1.00 89.75 95 ILE A CA 1
ATOM 758 C C . ILE A 1 95 ? -0.806 -4.915 -2.524 1.00 89.75 95 ILE A C 1
ATOM 760 O O . ILE A 1 95 ? 0.392 -5.198 -2.482 1.00 89.75 95 ILE A O 1
ATOM 764 N N . ARG A 1 96 ? -1.647 -5.580 -3.312 1.00 91.06 96 ARG A N 1
ATOM 765 C CA . ARG A 1 96 ? -1.228 -6.676 -4.183 1.00 91.06 96 ARG A CA 1
ATOM 766 C C . ARG A 1 96 ? -0.731 -6.125 -5.512 1.00 91.06 96 ARG A C 1
ATOM 768 O O . ARG A 1 96 ? -1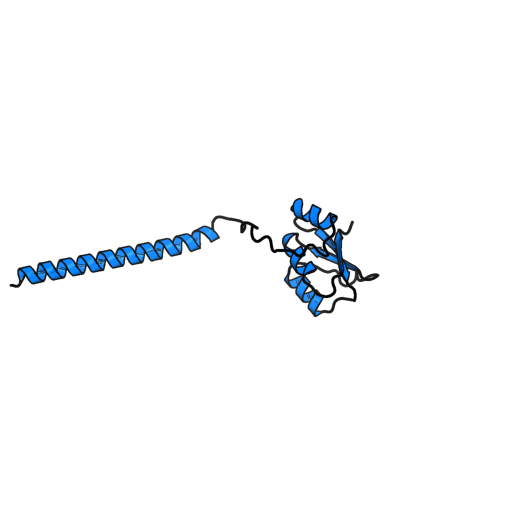.535 -5.729 -6.343 1.00 91.06 96 ARG A O 1
ATOM 775 N N . ILE A 1 97 ? 0.578 -6.152 -5.735 1.00 90.38 97 ILE A N 1
ATOM 776 C CA . ILE A 1 97 ? 1.190 -5.729 -7.002 1.00 90.38 97 ILE A CA 1
ATOM 777 C C . ILE A 1 97 ? 1.273 -6.904 -7.979 1.00 90.38 97 ILE A C 1
ATOM 779 O O . ILE A 1 97 ? 1.574 -8.028 -7.575 1.00 90.38 97 ILE A O 1
ATOM 783 N N . TYR A 1 98 ? 1.088 -6.629 -9.269 1.00 90.38 98 TYR A N 1
ATOM 784 C CA . TYR A 1 98 ? 1.338 -7.566 -10.362 1.00 90.38 98 TYR A CA 1
ATOM 785 C C . TYR A 1 98 ? 2.687 -7.244 -11.028 1.00 90.38 98 TYR A C 1
ATOM 787 O O . TYR A 1 98 ? 2.735 -6.432 -11.945 1.00 90.38 98 TYR A O 1
ATOM 795 N N . PRO A 1 99 ? 3.813 -7.836 -10.587 1.00 84.19 99 PRO A N 1
ATOM 796 C CA . PRO A 1 99 ? 5.155 -7.422 -11.018 1.00 84.19 99 PRO A CA 1
ATOM 797 C C . PRO A 1 99 ? 5.406 -7.588 -12.523 1.00 84.19 99 PRO A C 1
ATOM 799 O O . PRO A 1 99 ? 6.210 -6.849 -13.093 1.00 84.19 99 PRO A O 1
ATOM 802 N N . ASP A 1 100 ? 4.707 -8.526 -13.163 1.00 87.25 100 ASP A N 1
ATOM 803 C CA . ASP A 1 100 ? 4.791 -8.774 -14.605 1.00 87.25 100 ASP A CA 1
ATOM 804 C C . ASP A 1 100 ? 4.087 -7.690 -15.437 1.00 87.25 100 ASP A C 1
ATOM 806 O O . ASP A 1 100 ? 4.275 -7.621 -16.648 1.00 87.25 100 ASP A O 1
ATOM 810 N N . SER A 1 101 ? 3.302 -6.814 -14.802 1.00 88.06 101 SER A N 1
ATOM 811 C CA . SER A 1 101 ? 2.600 -5.718 -15.467 1.00 88.06 101 SER A CA 1
ATOM 812 C C . SER A 1 101 ? 3.437 -4.433 -15.565 1.00 88.06 101 SER A C 1
ATOM 814 O O . SER A 1 101 ? 2.868 -3.377 -15.835 1.00 88.06 101 SER A O 1
ATOM 816 N N . TRP A 1 102 ? 4.745 -4.478 -15.278 1.00 88.88 102 TRP A N 1
ATOM 817 C CA . TRP A 1 102 ? 5.614 -3.301 -15.372 1.00 88.88 102 TRP A CA 1
ATOM 818 C C . TRP A 1 102 ? 5.759 -2.855 -16.827 1.00 88.88 102 TRP A C 1
ATOM 820 O O . TRP A 1 102 ? 6.440 -3.507 -17.623 1.00 88.88 102 TRP A O 1
ATOM 830 N N . VAL A 1 103 ? 5.140 -1.727 -17.168 1.00 85.06 103 VAL A N 1
ATOM 831 C CA . VAL A 1 103 ? 5.143 -1.175 -18.525 1.00 85.06 103 VAL A CA 1
ATOM 832 C C . VAL A 1 103 ? 5.206 0.347 -18.446 1.00 85.06 103 VAL A C 1
ATOM 834 O O . VAL A 1 103 ? 4.432 0.949 -17.716 1.00 85.06 103 VAL A O 1
ATOM 837 N N . TYR A 1 104 ? 6.115 0.966 -19.206 1.00 81.06 104 TYR A N 1
ATOM 838 C CA . TYR A 1 104 ? 6.233 2.426 -19.352 1.00 81.06 104 TYR A CA 1
ATOM 839 C C . TYR A 1 104 ? 6.199 3.236 -18.044 1.00 81.06 104 TYR A C 1
ATOM 841 O O . TYR A 1 104 ? 5.673 4.335 -18.076 1.00 81.06 104 TYR A O 1
ATOM 849 N N . GLU A 1 105 ? 6.763 2.732 -16.936 1.00 85.44 105 GLU A N 1
ATOM 850 C CA . GLU A 1 105 ? 6.765 3.385 -15.602 1.00 85.44 105 GLU A CA 1
ATOM 851 C C . GLU A 1 105 ? 5.527 3.124 -14.719 1.00 85.44 105 GLU A C 1
ATOM 853 O O . GLU A 1 105 ? 5.360 3.739 -13.668 1.00 85.44 105 GLU A O 1
ATOM 858 N N . TYR A 1 106 ? 4.678 2.166 -15.097 1.00 86.62 106 TYR A N 1
ATOM 859 C CA . TYR A 1 106 ? 3.436 1.841 -14.393 1.00 86.62 106 TYR A CA 1
ATOM 860 C C . TYR A 1 106 ? 3.425 0.390 -13.915 1.00 86.62 106 TYR A C 1
ATOM 862 O O . TYR A 1 106 ? 3.914 -0.511 -14.600 1.00 86.62 106 TYR A O 1
ATOM 870 N N . LEU A 1 107 ? 2.791 0.158 -12.765 1.00 90.94 107 LEU A N 1
ATOM 871 C CA . LEU A 1 107 ? 2.415 -1.160 -12.258 1.00 90.94 107 LEU A CA 1
ATOM 872 C C . LEU A 1 107 ? 0.938 -1.211 -11.920 1.00 90.94 107 LEU A C 1
ATOM 874 O O . LEU A 1 107 ? 0.381 -0.283 -11.340 1.00 90.94 107 LEU A O 1
ATOM 878 N N . VAL A 1 108 ? 0.331 -2.350 -12.223 1.00 90.94 108 VAL A N 1
ATOM 879 C CA . VAL A 1 108 ? -1.016 -2.668 -11.783 1.00 90.94 108 VAL A CA 1
ATOM 880 C C . VAL A 1 108 ? -0.921 -3.194 -10.359 1.00 90.94 108 VAL A C 1
ATOM 882 O O . VAL A 1 108 ? -0.081 -4.046 -10.043 1.00 90.94 108 VAL A O 1
ATOM 885 N N . ALA A 1 109 ? -1.804 -2.707 -9.499 1.00 90.75 109 ALA A N 1
ATOM 886 C CA . ALA A 1 109 ? -1.977 -3.229 -8.158 1.00 90.75 109 ALA A CA 1
ATOM 887 C C . ALA A 1 109 ? -3.457 -3.273 -7.782 1.00 90.75 109 ALA A C 1
ATOM 889 O O . ALA A 1 109 ? -4.242 -2.469 -8.263 1.00 90.75 109 ALA A O 1
ATOM 890 N N . ASP A 1 110 ? -3.832 -4.180 -6.890 1.00 90.50 110 ASP A N 1
ATOM 891 C CA . ASP A 1 110 ? -5.134 -4.158 -6.230 1.00 90.50 110 ASP A CA 1
ATOM 892 C C . ASP A 1 110 ? -4.914 -3.779 -4.760 1.00 90.50 110 ASP A C 1
ATOM 894 O O . ASP A 1 110 ? -4.055 -4.352 -4.085 1.00 90.50 110 ASP A O 1
ATOM 898 N N . ALA A 1 111 ? -5.665 -2.800 -4.260 1.00 88.44 111 ALA A N 1
ATOM 899 C CA . ALA A 1 111 ? -5.490 -2.270 -2.911 1.00 88.44 111 ALA A CA 1
ATOM 900 C C . ALA A 1 111 ? -6.833 -1.970 -2.251 1.00 88.44 111 ALA A C 1
ATOM 902 O O . ALA A 1 111 ? -7.791 -1.554 -2.905 1.00 88.44 111 ALA A O 1
ATOM 903 N N . THR A 1 112 ? -6.898 -2.122 -0.932 1.00 83.25 112 THR A N 1
ATOM 904 C CA . THR A 1 112 ? -8.038 -1.630 -0.153 1.00 83.25 112 THR A CA 1
ATOM 905 C C . THR A 1 112 ? -7.937 -0.119 0.026 1.00 83.25 112 THR A C 1
ATOM 907 O O . THR A 1 112 ? -6.839 0.438 0.112 1.00 83.25 112 THR A O 1
ATOM 910 N N . VAL A 1 113 ? -9.073 0.565 0.166 1.00 77.56 113 VAL A N 1
ATOM 911 C CA . VAL A 1 113 ? -9.099 2.019 0.407 1.00 77.56 113 VAL A CA 1
ATOM 912 C C . VAL A 1 113 ? -8.276 2.425 1.638 1.00 77.56 113 VAL A C 1
ATOM 914 O O . VAL A 1 113 ? -7.653 3.489 1.647 1.00 77.56 113 VAL A O 1
ATOM 917 N N . SER A 1 114 ? -8.238 1.581 2.673 1.00 76.69 114 SER A N 1
ATOM 918 C CA . SER A 1 114 ? -7.446 1.820 3.885 1.00 76.69 114 SER A CA 1
ATOM 919 C C . SER A 1 114 ? -5.936 1.728 3.648 1.00 76.69 114 SER A C 1
ATOM 921 O O . SER A 1 114 ? -5.178 2.375 4.367 1.00 76.69 114 SER A O 1
ATOM 923 N N . SER A 1 115 ? -5.500 0.979 2.630 1.00 82.69 115 SER A N 1
ATOM 924 C CA . SER A 1 115 ? -4.082 0.772 2.315 1.00 82.69 115 SER A CA 1
ATOM 925 C C . SER A 1 115 ? -3.467 1.839 1.396 1.00 82.69 115 SER A C 1
ATOM 927 O O . SER A 1 115 ? -2.246 1.974 1.338 1.00 82.69 115 SER A O 1
ATOM 929 N N . LEU A 1 116 ? -4.292 2.669 0.742 1.00 82.38 116 LEU A N 1
ATOM 930 C CA . LEU A 1 116 ? -3.855 3.685 -0.233 1.00 82.38 116 LEU A CA 1
ATOM 931 C C . LEU A 1 116 ? -2.807 4.666 0.310 1.00 82.38 116 LEU A C 1
ATOM 933 O O . LEU A 1 116 ? -1.950 5.141 -0.431 1.00 82.38 116 LEU A O 1
ATOM 937 N N . CYS A 1 117 ? -2.854 4.967 1.606 1.00 80.81 117 CYS A N 1
ATOM 938 C CA . CYS A 1 117 ? -1.911 5.900 2.218 1.00 80.81 117 CYS A CA 1
ATOM 939 C C . CYS A 1 117 ? -0.513 5.306 2.412 1.00 80.81 117 CYS A C 1
ATOM 941 O O . CYS A 1 117 ? 0.453 6.061 2.476 1.00 80.81 117 CYS A O 1
ATOM 943 N N . PHE A 1 118 ? -0.389 3.977 2.481 1.00 82.81 118 PHE A N 1
ATOM 944 C CA . PHE A 1 118 ? 0.918 3.323 2.518 1.00 82.81 118 PHE A CA 1
ATOM 945 C C . PHE A 1 118 ? 1.583 3.365 1.145 1.00 82.81 118 PHE A C 1
ATOM 947 O O . PHE A 1 118 ? 2.788 3.597 1.073 1.00 82.81 118 PHE A O 1
ATOM 954 N N . ALA A 1 119 ? 0.797 3.244 0.069 1.00 83.00 119 ALA A N 1
ATOM 955 C CA . ALA A 1 119 ? 1.295 3.438 -1.288 1.00 83.00 119 ALA A CA 1
ATOM 956 C C . ALA A 1 119 ? 1.895 4.844 -1.455 1.00 83.00 119 ALA A C 1
ATOM 958 O O . ALA A 1 119 ? 3.068 4.964 -1.766 1.00 83.00 119 ALA A O 1
ATOM 959 N N . ASP A 1 120 ? 1.151 5.911 -1.144 1.00 82.94 120 ASP A N 1
ATOM 960 C CA . ASP A 1 120 ? 1.649 7.294 -1.300 1.00 82.94 120 ASP A CA 1
ATOM 961 C C . ASP A 1 120 ? 2.927 7.595 -0.486 1.00 82.94 120 ASP A C 1
ATOM 963 O O . ASP A 1 120 ? 3.725 8.452 -0.862 1.00 82.94 120 ASP A O 1
ATOM 967 N N . SER A 1 121 ? 3.147 6.872 0.616 1.00 79.94 121 SER A N 1
ATOM 968 C CA . SER A 1 121 ? 4.316 7.069 1.479 1.00 79.94 121 SER A CA 1
ATOM 969 C C . SER A 1 121 ? 5.626 6.498 0.926 1.00 79.94 121 SER A C 1
ATOM 971 O O . SER A 1 121 ? 6.694 6.816 1.457 1.00 79.94 121 SER A O 1
ATOM 973 N N . LEU A 1 122 ? 5.568 5.656 -0.111 1.00 83.44 122 LEU A N 1
ATOM 974 C CA . LEU A 1 122 ? 6.747 4.975 -0.627 1.00 83.44 122 LEU A CA 1
ATOM 975 C C . LEU A 1 122 ? 7.569 5.907 -1.542 1.00 83.44 122 LEU A C 1
ATOM 977 O O . LEU A 1 122 ? 7.037 6.443 -2.519 1.00 83.44 122 LEU A O 1
ATOM 981 N N . PRO A 1 123 ? 8.878 6.091 -1.279 1.00 78.62 123 PRO A N 1
ATOM 982 C CA . PRO A 1 123 ? 9.741 6.850 -2.176 1.00 78.62 123 PRO A CA 1
ATOM 983 C C . PRO A 1 123 ? 9.794 6.201 -3.566 1.00 78.62 123 PRO A C 1
ATOM 985 O O . PRO A 1 123 ? 9.918 4.985 -3.688 1.00 78.62 123 PRO A O 1
ATOM 988 N N . GLY A 1 124 ? 9.707 7.031 -4.606 1.00 83.06 124 GLY A N 1
ATOM 989 C CA . GLY A 1 124 ? 9.715 6.604 -6.010 1.00 83.06 124 GLY A CA 1
ATOM 990 C C . GLY A 1 124 ? 8.334 6.581 -6.668 1.00 83.06 124 GLY A C 1
ATOM 991 O O . GLY A 1 124 ? 8.258 6.632 -7.893 1.00 83.06 124 GLY A O 1
ATOM 992 N N . ILE A 1 125 ? 7.245 6.597 -5.889 1.00 87.25 125 ILE A N 1
ATOM 993 C CA . ILE A 1 125 ? 5.897 6.755 -6.447 1.00 87.25 125 ILE A CA 1
ATOM 994 C C . ILE A 1 125 ? 5.681 8.204 -6.882 1.00 87.25 125 ILE A C 1
ATOM 996 O O . ILE A 1 125 ? 5.866 9.140 -6.106 1.00 87.25 125 ILE A O 1
ATOM 1000 N N . THR A 1 126 ? 5.285 8.379 -8.140 1.00 87.38 126 THR A N 1
ATOM 1001 C CA . THR A 1 126 ? 5.021 9.689 -8.754 1.00 87.38 126 THR A CA 1
ATOM 1002 C C . THR A 1 126 ? 3.529 9.961 -8.934 1.00 87.38 126 THR A C 1
ATOM 1004 O O . THR A 1 126 ? 3.129 11.118 -9.056 1.00 87.38 126 THR A O 1
ATOM 1007 N N . GLY A 1 127 ? 2.696 8.918 -8.909 1.00 85.88 127 GLY A N 1
ATOM 1008 C CA . GLY A 1 127 ? 1.253 9.015 -9.107 1.00 85.88 127 GLY A CA 1
ATOM 1009 C C . GLY A 1 127 ? 0.531 7.698 -8.831 1.00 85.88 127 GLY A C 1
ATOM 1010 O O . GLY A 1 127 ? 1.097 6.619 -8.987 1.00 85.88 127 GLY A O 1
ATOM 1011 N N . ILE A 1 128 ? -0.730 7.785 -8.419 1.00 88.88 128 ILE A N 1
ATOM 1012 C CA . ILE A 1 128 ? -1.633 6.652 -8.213 1.00 88.88 128 ILE A CA 1
ATOM 1013 C C . ILE A 1 128 ? -2.979 7.019 -8.835 1.00 88.88 128 ILE A C 1
ATOM 1015 O O . ILE A 1 128 ? -3.631 7.975 -8.407 1.00 88.88 128 ILE A O 1
ATOM 1019 N N . SER A 1 129 ? -3.399 6.242 -9.828 1.00 88.06 129 SER A N 1
ATOM 1020 C CA . SER A 1 129 ? -4.666 6.401 -10.545 1.00 88.06 129 SER A CA 1
ATOM 1021 C C . SER A 1 129 ? -5.479 5.104 -10.515 1.00 88.06 129 SER A C 1
ATOM 1023 O O . SER A 1 129 ? -4.995 4.059 -10.076 1.00 88.06 129 SER A O 1
ATOM 1025 N N . THR A 1 130 ? -6.747 5.172 -10.917 1.00 83.62 130 THR A N 1
ATOM 1026 C CA . THR A 1 130 ? -7.592 3.978 -11.059 1.00 83.62 130 THR A CA 1
ATOM 1027 C C . THR A 1 130 ? -7.294 3.281 -12.387 1.00 83.62 130 THR A C 1
ATOM 1029 O O . THR A 1 130 ? -7.071 3.939 -13.400 1.00 83.62 130 THR A O 1
ATOM 1032 N N . GLY A 1 131 ? -7.234 1.949 -12.372 1.00 70.06 131 GLY A N 1
ATOM 1033 C CA . GLY A 1 131 ? -7.141 1.151 -13.594 1.00 70.06 131 GLY A CA 1
ATOM 1034 C C . GLY A 1 131 ? -8.540 0.779 -14.071 1.00 70.06 131 GLY A C 1
ATOM 1035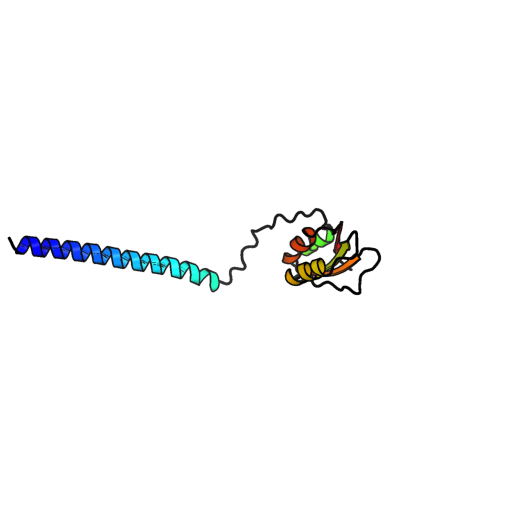 O O . GLY A 1 131 ? -9.191 -0.030 -13.408 1.00 70.06 131 GLY A O 1
ATOM 1036 N N . GLU A 1 132 ? -8.989 1.387 -15.173 1.00 60.00 132 GLU A N 1
ATOM 1037 C CA . GLU A 1 132 ? -10.220 1.012 -15.895 1.00 60.00 132 GLU A CA 1
ATOM 1038 C C . GLU A 1 132 ? -10.066 -0.305 -16.672 1.00 60.00 132 GLU A C 1
ATOM 1040 O O . GLU A 1 132 ? -8.963 -0.567 -17.212 1.00 60.00 132 GLU A O 1
#

pLDDT: mean 74.43, std 15.24, range [38.12, 91.06]

Sequence (132 aa):
MEVLNLIRQHRILLAVATILILAVFYLWNDISSVSLDFLQGRKPEVQTVLKCKTTHLDGSVLTARKELQDTIRLLIHFNEKPSDDARIFLAENGIRIYPDSWVYEYLVADATVSSLCFADSLPGITGISTGE